Protein AF-A0A832EWF1-F1 (afdb_monomer)

Sequence (71 aa):
VRVHRRDGWQEHPGVQEAIERARARLGRPEWLSVRPSGTEPVVRIMAQGPDASVVDEVVGELAEVISAAVG

Solvent-accessible surface area (backbone atoms only — not comparable to full-atom values): 3965 Å² total; per-residue (Å²): 79,75,30,74,42,45,64,67,48,85,75,34,64,72,41,48,54,47,51,53,52,39,25,59,75,57,72,39,61,90,37,54,49,76,45,60,44,95,87,48,51,24,36,47,75,47,68,52,64,96,47,64,66,62,35,51,52,42,53,50,55,49,42,52,49,45,36,73,71,24,74

Foldseek 3Di:
DAFPALDDLVVVVQLVVLLVVLCVLQVHNVQWDWHGDPPHNDIDIGGDHPDPVSRVVSSVVSVVSSRVRGD

Structure (mmCIF, N/CA/C/O backbone):
data_AF-A0A832EWF1-F1
#
_entry.id   AF-A0A832EWF1-F1
#
loop_
_atom_site.group_PDB
_atom_site.id
_atom_site.type_symbol
_atom_site.label_atom_id
_atom_site.label_alt_id
_atom_site.label_comp_id
_atom_site.label_asym_id
_atom_site.label_entity_id
_atom_site.label_seq_id
_atom_site.pdbx_PDB_ins_code
_atom_site.Cartn_x
_atom_site.Cartn_y
_atom_site.Cartn_z
_atom_site.occupancy
_atom_site.B_iso_or_equiv
_atom_site.auth_seq_id
_atom_site.auth_comp_id
_atom_site.auth_asym_id
_atom_site.auth_atom_id
_atom_site.pdbx_PDB_model_num
ATOM 1 N N . VAL A 1 1 ? -6.276 5.266 0.193 1.00 91.62 1 VAL A N 1
ATOM 2 C CA . VAL A 1 1 ? -7.335 4.319 0.607 1.00 91.62 1 VAL A CA 1
ATOM 3 C C . VAL A 1 1 ? -8.142 4.941 1.726 1.00 91.62 1 VAL A C 1
ATOM 5 O O . VAL A 1 1 ? -7.541 5.392 2.696 1.00 91.62 1 VAL A O 1
ATOM 8 N N . ARG A 1 2 ? -9.466 5.044 1.582 1.00 91.44 2 ARG A N 1
ATOM 9 C CA . ARG A 1 2 ? -10.341 5.506 2.669 1.00 91.44 2 ARG A CA 1
ATOM 10 C C . ARG A 1 2 ? -10.670 4.318 3.569 1.00 91.44 2 ARG A C 1
ATOM 12 O O . ARG A 1 2 ? -10.889 3.233 3.052 1.00 91.44 2 ARG A O 1
ATOM 19 N N . VAL A 1 3 ? -10.648 4.522 4.879 1.00 90.19 3 VAL A N 1
ATOM 20 C CA . VAL A 1 3 ? -10.759 3.456 5.890 1.00 90.19 3 VAL A CA 1
ATOM 21 C C . VAL A 1 3 ? -11.647 3.923 7.043 1.00 90.19 3 VAL A C 1
ATOM 23 O O . VAL A 1 3 ? -11.836 5.130 7.203 1.00 90.19 3 VAL A O 1
ATOM 26 N N . HIS A 1 4 ? -12.189 3.016 7.858 1.00 85.88 4 HIS A N 1
ATOM 27 C CA . HIS A 1 4 ? -12.926 3.398 9.069 1.00 85.88 4 HIS A CA 1
ATOM 28 C C . HIS A 1 4 ? -11.975 3.843 10.181 1.00 85.88 4 HIS A C 1
ATOM 30 O O . HIS A 1 4 ? -12.241 4.832 10.868 1.00 85.88 4 HIS A O 1
ATOM 36 N N . ARG A 1 5 ? -10.829 3.166 10.317 1.00 85.62 5 ARG A N 1
ATOM 37 C CA . ARG A 1 5 ? -9.744 3.563 11.222 1.00 85.62 5 ARG A CA 1
ATOM 38 C C . ARG A 1 5 ? -8.448 3.730 10.442 1.00 85.62 5 ARG A C 1
ATOM 40 O O . ARG A 1 5 ? -8.024 2.844 9.716 1.00 85.62 5 ARG A O 1
ATOM 47 N N . ARG A 1 6 ? -7.805 4.888 10.596 1.00 84.62 6 ARG A N 1
ATOM 48 C CA . ARG A 1 6 ? -6.520 5.188 9.935 1.00 84.62 6 ARG A CA 1
ATOM 49 C C . ARG A 1 6 ? -5.327 4.439 10.540 1.00 84.62 6 ARG A C 1
ATOM 51 O O . ARG A 1 6 ? -4.294 4.339 9.888 1.00 84.62 6 ARG A O 1
ATOM 58 N N . ASP A 1 7 ? -5.488 3.951 11.765 1.00 87.62 7 ASP A N 1
ATOM 59 C CA . ASP A 1 7 ? -4.478 3.266 12.569 1.00 87.62 7 ASP A CA 1
ATOM 60 C C . ASP A 1 7 ? -4.887 1.796 12.783 1.00 87.62 7 ASP A C 1
ATOM 62 O O . ASP A 1 7 ? -6.052 1.436 12.598 1.00 87.62 7 ASP A O 1
ATOM 66 N N . GLY A 1 8 ? -3.934 0.949 13.178 1.00 88.12 8 GLY A N 1
ATOM 67 C CA . GLY A 1 8 ? -4.146 -0.477 13.473 1.00 88.12 8 GLY A CA 1
ATOM 68 C C . GLY A 1 8 ? -3.780 -1.417 12.322 1.00 88.12 8 GLY A C 1
ATOM 69 O O . GLY A 1 8 ? -3.515 -2.594 12.547 1.00 88.12 8 GLY A O 1
ATOM 70 N N . TRP A 1 9 ? -3.653 -0.904 11.095 1.00 93.06 9 TRP A N 1
ATOM 71 C CA . TRP A 1 9 ? -3.168 -1.691 9.955 1.00 93.06 9 TRP A CA 1
ATOM 72 C C . TRP A 1 9 ? -1.687 -2.066 10.113 1.00 93.06 9 TRP A C 1
ATOM 74 O O . TRP A 1 9 ? -1.246 -3.082 9.584 1.00 93.06 9 TRP A O 1
ATOM 84 N N . GLN A 1 10 ? -0.918 -1.267 10.860 1.00 93.50 10 GLN A N 1
ATOM 85 C CA . GLN A 1 10 ? 0.497 -1.522 11.140 1.00 93.50 10 GLN A CA 1
ATOM 86 C C . GLN A 1 10 ? 0.710 -2.808 11.951 1.00 93.50 10 GLN A C 1
ATOM 88 O O . GLN A 1 10 ? 1.732 -3.468 11.809 1.00 93.50 10 GLN A O 1
ATOM 93 N N . GLU A 1 11 ? -0.260 -3.167 12.789 1.00 93.75 11 GLU A N 1
ATOM 94 C CA . GLU A 1 11 ? -0.194 -4.346 13.656 1.00 93.75 11 GLU A CA 1
ATOM 95 C C . GLU A 1 11 ? -0.837 -5.576 13.006 1.00 93.75 11 GLU A C 1
ATOM 97 O O . GLU A 1 11 ? -0.684 -6.688 13.503 1.00 93.75 11 GLU A O 1
ATOM 102 N N . HIS A 1 12 ? -1.545 -5.402 11.885 1.00 95.19 12 HIS A N 1
ATOM 103 C CA . HIS A 1 12 ? -2.220 -6.492 11.194 1.00 95.19 12 HIS A CA 1
ATOM 104 C C . HIS A 1 12 ? -1.203 -7.342 10.407 1.00 95.19 12 HIS A C 1
ATOM 106 O O . HIS A 1 12 ? -0.658 -6.851 9.409 1.00 95.19 12 HIS A O 1
ATOM 112 N N . PRO A 1 13 ? -0.976 -8.625 10.763 1.00 95.00 13 PRO A N 1
ATOM 113 C CA . PRO A 1 13 ? 0.070 -9.443 10.143 1.00 95.00 13 PRO A CA 1
ATOM 114 C C . PRO A 1 13 ? -0.069 -9.539 8.622 1.00 95.00 13 PRO A C 1
ATOM 116 O O . PRO A 1 13 ? 0.895 -9.315 7.899 1.00 95.00 13 PRO A O 1
ATOM 119 N N . GLY A 1 14 ? -1.296 -9.729 8.120 1.00 95.81 14 GLY A N 1
ATOM 120 C CA . GLY A 1 14 ? -1.550 -9.803 6.677 1.00 95.81 14 GLY A CA 1
ATOM 121 C C . GLY A 1 14 ? -1.223 -8.512 5.911 1.00 95.81 14 GLY A C 1
ATOM 122 O O . GLY A 1 14 ? -0.849 -8.576 4.744 1.00 95.81 14 GLY A O 1
ATOM 123 N N . VAL A 1 15 ? -1.304 -7.342 6.561 1.00 96.56 15 V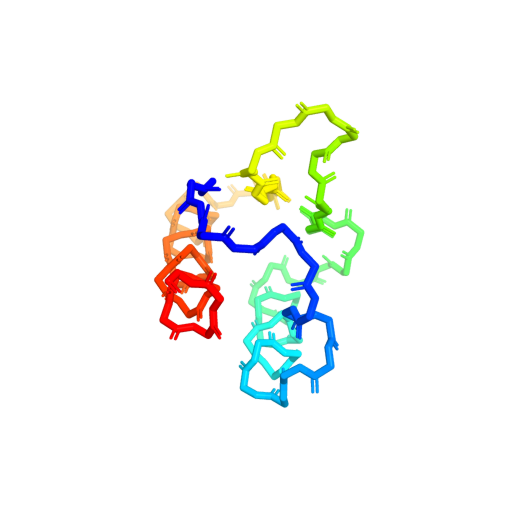AL A N 1
ATOM 124 C CA . VAL A 1 15 ? -0.911 -6.070 5.934 1.00 96.56 15 VAL A CA 1
ATOM 125 C C . VAL A 1 15 ? 0.612 -5.962 5.894 1.00 96.56 15 VAL A C 1
ATOM 127 O O . VAL A 1 15 ? 1.163 -5.564 4.871 1.00 96.56 15 VAL A O 1
ATOM 130 N N . GLN A 1 16 ? 1.299 -6.351 6.972 1.00 97.31 16 GLN A N 1
ATOM 131 C CA . GLN A 1 16 ? 2.764 -6.340 7.015 1.00 97.31 16 GLN A CA 1
ATOM 132 C C . GLN A 1 16 ? 3.361 -7.312 5.994 1.00 97.31 16 GLN A C 1
ATOM 134 O O . GLN A 1 16 ? 4.256 -6.942 5.239 1.00 97.31 16 GLN A O 1
ATOM 139 N N . GLU A 1 17 ? 2.805 -8.518 5.882 1.00 97.56 17 GLU A N 1
ATOM 140 C CA . GLU A 1 17 ? 3.208 -9.484 4.858 1.00 97.56 17 GLU A CA 1
ATOM 141 C C . GLU A 1 17 ? 2.993 -8.946 3.439 1.00 97.56 17 GLU A C 1
ATOM 143 O O . GLU A 1 17 ? 3.861 -9.108 2.581 1.00 97.56 17 GLU A O 1
ATOM 148 N N . ALA A 1 18 ? 1.862 -8.282 3.180 1.00 97.50 18 ALA A N 1
ATOM 149 C CA . ALA A 1 18 ? 1.603 -7.664 1.883 1.00 97.50 18 ALA A CA 1
ATOM 150 C C . ALA A 1 18 ? 2.605 -6.540 1.570 1.00 97.50 18 ALA A C 1
ATOM 152 O O . ALA A 1 18 ? 3.084 -6.449 0.440 1.00 97.50 18 ALA A O 1
ATOM 153 N N . ILE A 1 19 ? 2.979 -5.724 2.562 1.00 97.69 19 ILE A N 1
ATOM 154 C CA . ILE A 1 19 ? 4.001 -4.674 2.416 1.00 97.69 19 ILE A CA 1
ATOM 155 C C . ILE A 1 19 ? 5.361 -5.278 2.068 1.00 97.69 19 ILE A C 1
ATOM 157 O O . ILE A 1 19 ? 6.022 -4.789 1.152 1.00 97.69 19 ILE A O 1
ATOM 161 N N 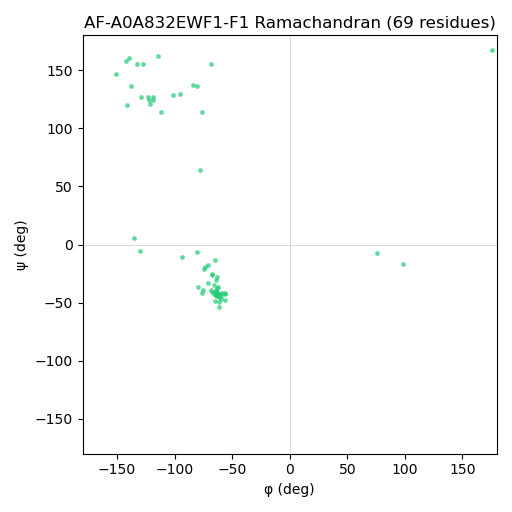. GLU A 1 20 ? 5.773 -6.352 2.735 1.00 97.19 20 GLU A N 1
ATOM 162 C CA . GLU A 1 20 ? 7.059 -6.991 2.445 1.00 97.19 20 GLU A CA 1
ATOM 163 C C . GLU A 1 20 ? 7.075 -7.656 1.063 1.00 97.19 20 GLU A C 1
ATOM 165 O O . GLU A 1 20 ? 8.033 -7.479 0.303 1.00 97.19 20 GLU A O 1
ATOM 170 N N . ARG A 1 21 ? 5.984 -8.324 0.662 1.00 96.88 21 ARG A N 1
ATOM 171 C CA . ARG A 1 21 ? 5.841 -8.838 -0.713 1.00 96.88 21 ARG A CA 1
ATOM 172 C C . ARG A 1 21 ? 5.903 -7.715 -1.743 1.00 96.88 21 ARG A C 1
ATOM 174 O O . ARG A 1 21 ? 6.598 -7.845 -2.747 1.00 96.88 21 ARG A O 1
ATOM 181 N N . ALA A 1 22 ? 5.221 -6.603 -1.489 1.00 97.62 22 ALA A N 1
ATOM 182 C CA . ALA A 1 22 ? 5.244 -5.426 -2.345 1.00 97.62 22 ALA A CA 1
ATOM 183 C C . ALA A 1 22 ? 6.661 -4.847 -2.496 1.00 97.62 22 ALA A C 1
ATOM 185 O O . ALA A 1 22 ? 7.106 -4.609 -3.619 1.00 97.62 22 ALA A O 1
ATOM 186 N N . ARG A 1 23 ? 7.408 -4.681 -1.395 1.00 97.25 23 ARG A N 1
ATOM 187 C CA . ARG A 1 23 ? 8.814 -4.233 -1.434 1.00 97.25 23 ARG A CA 1
ATOM 188 C C . ARG A 1 23 ? 9.693 -5.180 -2.247 1.00 97.25 23 ARG A C 1
ATOM 190 O O . ARG A 1 23 ? 10.511 -4.711 -3.035 1.00 97.25 23 ARG A O 1
ATOM 197 N N . ALA A 1 24 ? 9.503 -6.491 -2.092 1.00 96.50 24 ALA A N 1
ATOM 198 C CA . ALA A 1 24 ? 10.232 -7.495 -2.860 1.00 96.50 24 ALA A CA 1
ATOM 199 C C . ALA A 1 24 ? 9.911 -7.420 -4.362 1.00 96.50 24 ALA A C 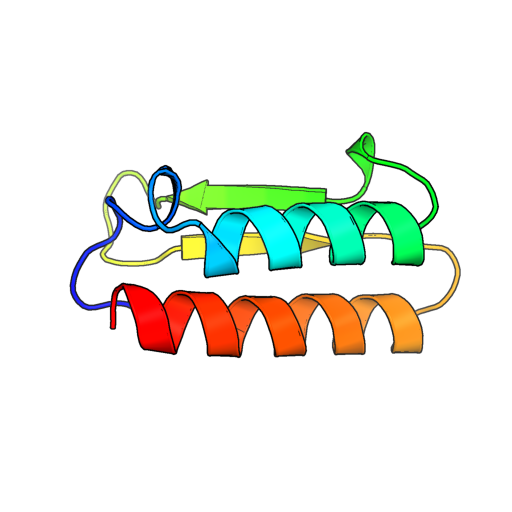1
ATOM 201 O O . ALA A 1 24 ? 10.829 -7.441 -5.179 1.00 96.50 24 ALA A O 1
ATOM 202 N N . ARG A 1 25 ? 8.632 -7.260 -4.732 1.00 96.69 25 ARG A N 1
ATOM 203 C CA . ARG A 1 25 ? 8.187 -7.101 -6.131 1.00 96.69 25 ARG A CA 1
ATOM 204 C C . ARG A 1 25 ? 8.737 -5.832 -6.780 1.00 96.69 25 ARG A C 1
ATOM 206 O O . ARG A 1 25 ? 9.154 -5.870 -7.932 1.00 96.69 25 ARG A O 1
ATOM 213 N N . LEU A 1 26 ? 8.770 -4.727 -6.037 1.00 97.19 26 LEU A N 1
ATOM 214 C CA . LEU A 1 26 ? 9.371 -3.472 -6.494 1.00 97.19 26 LEU A CA 1
ATOM 215 C C . LEU A 1 26 ? 10.905 -3.557 -6.564 1.00 97.19 26 LEU A C 1
ATOM 217 O O . LEU A 1 26 ? 11.538 -2.736 -7.215 1.00 97.19 26 LEU A O 1
ATOM 221 N N . GLY A 1 27 ? 11.525 -4.532 -5.897 1.00 95.19 27 GLY A N 1
ATOM 222 C CA . GLY A 1 27 ? 12.972 -4.754 -5.892 1.00 95.19 27 GLY A CA 1
ATOM 223 C C . GLY A 1 27 ? 13.766 -3.772 -5.027 1.00 95.19 27 GLY A C 1
ATOM 224 O O . GLY A 1 27 ? 14.964 -3.972 -4.833 1.00 95.19 27 GLY A O 1
ATOM 225 N N . ARG A 1 28 ? 13.120 -2.729 -4.488 1.00 94.25 28 ARG A N 1
ATOM 226 C CA . ARG A 1 28 ? 13.731 -1.733 -3.602 1.00 94.25 28 ARG A CA 1
ATOM 227 C C . ARG A 1 28 ? 12.780 -1.327 -2.474 1.00 94.25 28 ARG A C 1
ATOM 229 O O . ARG A 1 28 ? 11.710 -0.782 -2.756 1.00 94.25 28 ARG A O 1
ATOM 236 N N . PRO A 1 29 ? 13.146 -1.535 -1.197 1.00 90.69 29 PRO 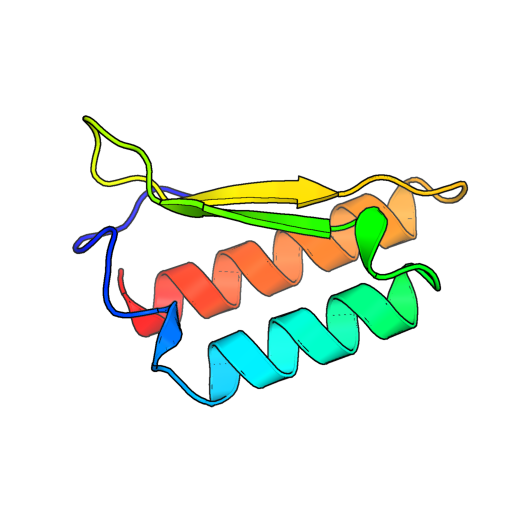A N 1
ATOM 237 C CA . PRO A 1 29 ? 12.309 -1.147 -0.067 1.00 90.69 29 PRO A CA 1
ATOM 238 C C . PRO A 1 29 ? 11.929 0.336 -0.070 1.00 90.69 29 PRO A C 1
ATOM 240 O O . PRO A 1 29 ? 10.774 0.664 0.181 1.00 90.69 29 PRO A O 1
ATOM 243 N N . GLU A 1 30 ? 12.856 1.237 -0.391 1.00 96.31 30 GLU A N 1
ATOM 244 C CA . GLU A 1 30 ? 12.643 2.689 -0.375 1.00 96.31 30 GLU A CA 1
ATOM 245 C C . GLU A 1 30 ? 11.620 3.184 -1.407 1.00 96.31 30 GLU A C 1
ATOM 247 O O . GLU A 1 30 ? 11.159 4.320 -1.323 1.00 96.31 30 GLU A O 1
ATOM 252 N N . TRP A 1 31 ? 11.236 2.337 -2.363 1.00 97.88 31 TRP A N 1
ATOM 253 C CA . TRP A 1 31 ? 10.237 2.664 -3.373 1.00 97.88 31 TRP A CA 1
ATOM 254 C C . TRP A 1 31 ? 8.796 2.533 -2.894 1.00 97.88 31 TRP A C 1
ATOM 256 O O . TRP A 1 31 ? 7.902 2.937 -3.626 1.00 97.88 31 TRP A O 1
ATOM 266 N N . LEU A 1 32 ? 8.556 2.017 -1.686 1.00 98.38 32 LEU A N 1
ATOM 267 C CA . LEU A 1 32 ? 7.220 1.912 -1.103 1.00 98.38 32 LEU A CA 1
ATOM 268 C C . LEU A 1 32 ? 7.103 2.726 0.191 1.00 98.38 32 LEU A C 1
ATOM 270 O O . LEU A 1 32 ? 7.812 2.481 1.174 1.00 98.38 32 LEU A O 1
ATOM 274 N N . SER A 1 33 ? 6.123 3.629 0.224 1.00 97.81 33 SER A N 1
ATOM 275 C CA . SER A 1 33 ? 5.704 4.373 1.410 1.00 97.81 33 SER A CA 1
ATOM 276 C C . SER A 1 33 ? 4.228 4.114 1.708 1.00 97.81 33 SER A C 1
ATOM 278 O O . SER A 1 33 ? 3.358 4.410 0.891 1.00 97.81 33 SER A O 1
ATOM 280 N N . VAL A 1 34 ? 3.944 3.591 2.903 1.00 96.81 34 VAL A N 1
ATOM 281 C CA . VAL A 1 34 ? 2.584 3.412 3.431 1.00 96.81 34 VAL A CA 1
ATOM 282 C C . VAL A 1 34 ? 2.485 4.166 4.751 1.00 96.81 34 VAL A C 1
ATOM 284 O O . VAL A 1 34 ? 3.304 3.956 5.645 1.00 96.81 34 VAL A O 1
ATOM 287 N N . ARG A 1 35 ? 1.522 5.085 4.874 1.00 96.19 35 ARG A N 1
ATOM 288 C CA . ARG A 1 35 ? 1.371 5.933 6.069 1.00 96.19 35 ARG A CA 1
ATOM 289 C C . ARG A 1 35 ? -0.079 6.348 6.324 1.00 96.19 35 ARG A C 1
ATOM 291 O O . ARG A 1 35 ? -0.807 6.599 5.358 1.00 96.19 35 ARG A O 1
ATOM 298 N N . PRO A 1 36 ? -0.504 6.503 7.589 1.00 95.12 36 PRO A N 1
ATOM 299 C CA . PRO A 1 36 ? -1.798 7.100 7.895 1.00 95.12 36 PRO A CA 1
ATOM 300 C C . PRO A 1 36 ? -1.817 8.592 7.529 1.00 95.12 36 PRO A C 1
ATOM 302 O O . PRO A 1 36 ? -0.786 9.269 7.474 1.00 95.12 36 PRO A O 1
ATOM 305 N N . SER A 1 37 ? -3.006 9.131 7.277 1.00 91.88 37 SER A N 1
ATOM 306 C CA . SER A 1 37 ? -3.220 10.572 7.156 1.00 91.88 37 SER A CA 1
ATOM 307 C C . SER A 1 37 ? -3.338 11.234 8.528 1.00 91.88 37 SER A C 1
ATOM 309 O O . SER A 1 37 ? -4.044 10.752 9.409 1.00 91.88 37 SER A O 1
ATOM 311 N N . GLY A 1 38 ? -2.687 12.388 8.703 1.00 89.12 38 GLY A N 1
ATOM 312 C CA . GLY A 1 38 ? -2.676 13.109 9.980 1.00 89.12 38 GLY A CA 1
ATOM 313 C C . GLY A 1 38 ? -4.029 13.699 10.387 1.00 89.12 38 GLY A C 1
ATOM 314 O O . GLY A 1 38 ? -4.292 13.853 11.577 1.00 89.12 38 GLY A O 1
ATOM 315 N N . THR A 1 39 ? -4.912 13.974 9.428 1.00 89.19 39 THR A N 1
ATOM 316 C CA . THR A 1 39 ? -6.168 14.710 9.661 1.00 89.19 39 THR A CA 1
ATOM 317 C C . THR A 1 39 ? -7.406 14.024 9.091 1.00 89.19 39 THR A C 1
ATOM 319 O O . THR A 1 39 ? -8.516 14.478 9.336 1.00 89.19 39 THR A O 1
ATOM 322 N N . GLU A 1 40 ? -7.246 12.922 8.355 1.00 91.94 40 GLU A N 1
ATOM 323 C CA . GLU A 1 40 ? -8.351 12.249 7.664 1.00 91.94 40 GLU A CA 1
ATOM 324 C C . GLU A 1 40 ? -8.321 10.734 7.907 1.00 91.94 40 GLU A C 1
ATOM 326 O O . GLU A 1 40 ? -7.246 10.175 8.145 1.00 91.94 40 GLU A O 1
ATOM 331 N N . PRO A 1 41 ? -9.467 10.036 7.802 1.00 92.19 41 PRO A N 1
ATOM 332 C CA . PRO A 1 41 ? -9.544 8.579 7.901 1.00 92.19 41 PRO A CA 1
ATOM 333 C C . PRO A 1 41 ? -9.085 7.922 6.586 1.00 92.19 41 PRO A C 1
ATOM 335 O O . PRO A 1 41 ? -9.856 7.332 5.828 1.00 92.19 41 PRO A O 1
ATOM 338 N N . VAL A 1 42 ? -7.808 8.120 6.263 1.00 94.62 42 VAL A N 1
ATOM 339 C CA . VAL A 1 42 ? -7.189 7.710 5.000 1.00 94.62 42 VAL A CA 1
ATOM 340 C C . VAL A 1 42 ? -5.815 7.114 5.281 1.00 94.62 42 VAL A C 1
ATOM 342 O O . VAL A 1 42 ? -5.027 7.701 6.019 1.00 94.62 42 VAL A O 1
ATOM 345 N N . VAL A 1 43 ? -5.497 6.002 4.622 1.00 96.12 43 VAL A N 1
ATOM 346 C CA . VAL A 1 43 ? -4.130 5.477 4.496 1.00 96.12 43 VAL A CA 1
ATOM 347 C C . VAL A 1 43 ? -3.595 5.841 3.112 1.00 96.12 43 VAL A C 1
ATOM 349 O O . VAL A 1 43 ? -4.261 5.630 2.091 1.00 96.12 43 VAL A O 1
ATOM 352 N N . ARG A 1 44 ? -2.406 6.443 3.069 1.00 97.00 44 ARG A N 1
ATOM 353 C CA . ARG A 1 44 ? -1.701 6.823 1.841 1.00 97.00 44 ARG A CA 1
ATOM 354 C C . ARG A 1 44 ? -0.715 5.725 1.471 1.00 97.00 44 ARG A C 1
ATOM 356 O O . ARG A 1 44 ? 0.089 5.330 2.309 1.00 97.00 44 ARG A O 1
ATOM 363 N N . ILE A 1 45 ? -0.777 5.294 0.217 1.00 97.75 45 ILE A N 1
ATOM 364 C CA . ILE A 1 45 ? 0.147 4.341 -0.395 1.00 97.75 45 ILE A CA 1
ATOM 365 C C . ILE A 1 45 ? 0.813 5.085 -1.547 1.00 97.75 45 ILE A C 1
ATOM 367 O O . ILE A 1 45 ? 0.125 5.688 -2.369 1.00 97.75 45 ILE A O 1
ATOM 371 N N . MET A 1 46 ? 2.137 5.086 -1.572 1.00 97.75 46 MET A N 1
ATOM 372 C CA . MET A 1 46 ? 2.936 5.595 -2.677 1.00 97.75 46 MET A CA 1
ATOM 373 C C . MET A 1 46 ? 3.951 4.529 -3.048 1.00 97.75 46 MET A C 1
ATOM 375 O O . MET A 1 46 ? 4.689 4.064 -2.180 1.00 97.75 46 MET A O 1
ATOM 379 N N . ALA A 1 47 ? 3.985 4.173 -4.325 1.00 98.31 47 ALA A N 1
ATOM 380 C CA . ALA A 1 47 ? 4.972 3.272 -4.887 1.00 98.31 47 ALA A CA 1
ATOM 381 C C . ALA A 1 47 ? 5.639 3.924 -6.104 1.00 98.31 47 ALA A C 1
ATOM 383 O O . ALA A 1 47 ? 5.057 4.803 -6.743 1.00 98.31 47 ALA A O 1
ATOM 384 N N . GLN A 1 48 ? 6.856 3.498 -6.418 1.00 98.12 48 GLN A N 1
ATOM 385 C CA . GLN A 1 48 ? 7.579 3.890 -7.626 1.00 98.12 48 GLN A CA 1
ATOM 386 C C . GLN A 1 48 ? 8.365 2.696 -8.174 1.00 98.12 48 GLN A C 1
ATOM 388 O O . GLN A 1 48 ? 8.678 1.762 -7.441 1.00 98.12 48 GLN A O 1
ATOM 393 N N . GLY A 1 49 ? 8.702 2.718 -9.459 1.00 96.81 49 GLY A N 1
ATOM 394 C CA . GLY A 1 49 ? 9.440 1.632 -10.093 1.00 96.81 49 GLY A CA 1
ATOM 395 C C . GLY A 1 49 ? 9.618 1.855 -11.593 1.00 96.81 49 GLY A C 1
ATOM 396 O O . GLY A 1 49 ? 8.994 2.756 -12.153 1.00 96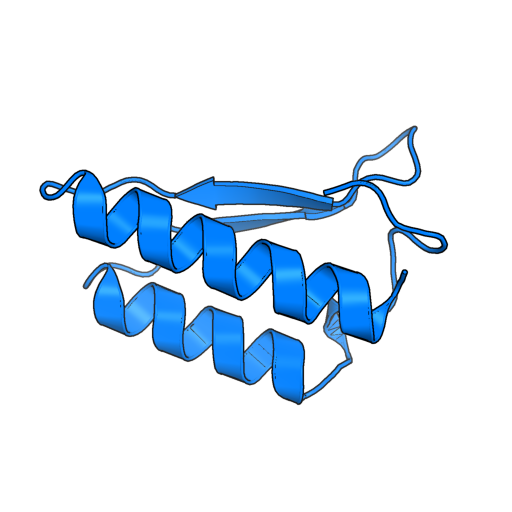.81 49 GLY A O 1
ATOM 397 N N . PRO A 1 50 ? 10.491 1.066 -12.244 1.00 95.88 50 PRO A N 1
ATOM 398 C CA . PRO A 1 50 ? 10.738 1.163 -13.681 1.00 95.88 50 PRO A CA 1
ATOM 399 C C . PRO A 1 50 ? 9.596 0.577 -14.524 1.00 95.88 50 PRO A C 1
ATOM 401 O O . PRO A 1 50 ? 9.476 0.925 -15.694 1.00 95.88 50 PRO A O 1
ATOM 404 N N . ASP A 1 51 ? 8.779 -0.300 -13.937 1.00 97.38 51 ASP A N 1
ATOM 405 C CA . ASP A 1 51 ? 7.626 -0.925 -14.577 1.00 97.38 51 ASP A CA 1
ATOM 406 C C . ASP A 1 51 ? 6.332 -0.405 -13.939 1.00 97.38 51 ASP A C 1
ATOM 408 O O . ASP A 1 51 ? 6.062 -0.645 -12.759 1.00 97.38 51 ASP A O 1
ATOM 412 N N . ALA A 1 52 ? 5.543 0.325 -14.727 1.00 97.19 52 ALA A N 1
ATOM 413 C CA . ALA A 1 52 ? 4.293 0.915 -14.273 1.00 97.19 52 ALA A CA 1
ATOM 414 C C . ALA A 1 52 ? 3.235 -0.141 -13.921 1.00 97.19 52 ALA A C 1
ATOM 416 O O . ALA A 1 52 ? 2.506 0.060 -12.953 1.00 97.19 52 ALA A O 1
ATOM 417 N N . SER A 1 53 ? 3.173 -1.280 -14.627 1.00 97.88 53 SER A N 1
ATOM 418 C CA . SER A 1 53 ? 2.164 -2.300 -14.316 1.00 97.88 53 SER A CA 1
ATOM 419 C C . SER A 1 53 ? 2.446 -2.956 -12.970 1.00 97.88 53 SER A C 1
ATOM 421 O O . SER A 1 53 ? 1.532 -3.155 -12.176 1.00 97.88 53 SER A O 1
ATOM 423 N N . VAL A 1 54 ? 3.721 -3.203 -12.655 1.00 97.50 54 VAL A N 1
ATOM 424 C CA . VAL A 1 54 ? 4.120 -3.715 -11.335 1.00 97.50 54 VAL A CA 1
ATOM 425 C C . VAL A 1 54 ? 3.771 -2.716 -10.232 1.00 97.50 54 VAL A C 1
ATOM 427 O O . VAL A 1 54 ? 3.285 -3.121 -9.176 1.00 97.50 54 VAL A O 1
ATOM 430 N N . VAL A 1 55 ? 4.000 -1.418 -10.462 1.00 98.19 55 VAL A N 1
ATOM 431 C CA . VAL A 1 55 ? 3.639 -0.360 -9.505 1.00 98.19 55 VAL A CA 1
ATOM 432 C C . VAL A 1 55 ? 2.130 -0.341 -9.258 1.00 98.19 55 VAL A C 1
ATOM 434 O O . VAL A 1 55 ? 1.711 -0.370 -8.099 1.00 98.19 55 VAL A O 1
ATOM 437 N N . ASP A 1 56 ? 1.325 -0.343 -10.318 1.00 98.19 56 ASP A N 1
ATOM 438 C CA . ASP A 1 56 ? -0.135 -0.295 -10.223 1.00 98.19 56 ASP A CA 1
ATOM 439 C C . ASP A 1 56 ? -0.704 -1.537 -9.522 1.00 98.19 56 ASP A C 1
ATOM 441 O O . ASP A 1 56 ? -1.538 -1.415 -8.622 1.00 98.19 56 ASP A O 1
ATOM 445 N N . GLU A 1 57 ? -0.205 -2.730 -9.859 1.00 97.94 57 GLU A N 1
ATOM 446 C CA . GLU A 1 57 ? -0.605 -3.987 -9.218 1.00 97.94 57 GLU A CA 1
ATOM 447 C C . GLU A 1 57 ? -0.287 -3.999 -7.720 1.00 97.94 57 GLU A C 1
ATOM 449 O O . GLU A 1 57 ? -1.128 -4.380 -6.905 1.00 97.94 57 GLU A O 1
ATOM 454 N N . VAL A 1 58 ? 0.916 -3.561 -7.341 1.00 97.69 58 VAL A N 1
ATOM 455 C CA . VAL A 1 58 ? 1.339 -3.496 -5.936 1.00 97.69 58 VAL A CA 1
ATOM 456 C C . VAL A 1 58 ? 0.479 -2.513 -5.141 1.00 97.69 58 VAL A C 1
ATOM 458 O O . VAL A 1 58 ? 0.065 -2.817 -4.020 1.00 97.69 58 VAL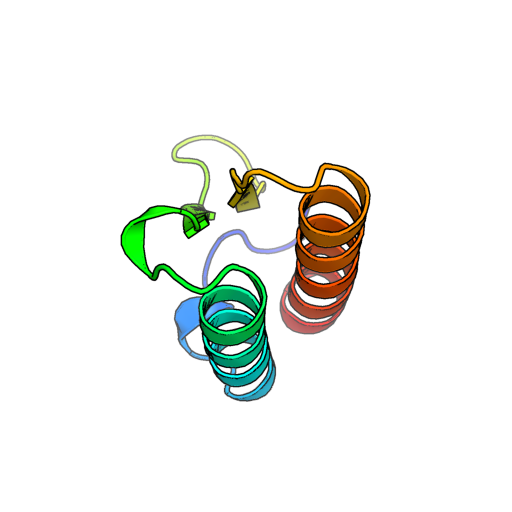 A O 1
ATOM 461 N N . VAL A 1 59 ? 0.199 -1.333 -5.702 1.00 98.12 59 VAL A N 1
ATOM 462 C CA . VAL A 1 59 ? -0.651 -0.330 -5.045 1.00 98.12 59 VAL A CA 1
ATOM 463 C C . VAL A 1 59 ? -2.082 -0.844 -4.893 1.00 98.12 59 VAL A C 1
ATOM 465 O O . VAL A 1 59 ? -2.676 -0.643 -3.831 1.00 98.12 59 VAL A O 1
ATOM 468 N N . GLY A 1 60 ? -2.616 -1.520 -5.914 1.00 98.00 60 GLY A N 1
ATOM 469 C CA . GLY A 1 60 ? -3.941 -2.137 -5.893 1.00 98.00 60 GLY A CA 1
ATOM 470 C C . GLY A 1 60 ? -4.073 -3.212 -4.814 1.00 98.00 60 GLY A C 1
ATOM 471 O O . GLY A 1 60 ? -4.933 -3.090 -3.942 1.00 98.00 60 GLY A O 1
ATOM 472 N N . GLU A 1 61 ? -3.172 -4.201 -4.803 1.00 97.50 61 GLU A N 1
ATOM 473 C CA . GLU A 1 61 ? -3.164 -5.289 -3.808 1.00 97.50 61 GLU A CA 1
ATOM 474 C C . GLU A 1 61 ? -3.105 -4.728 -2.380 1.00 97.50 61 GLU A C 1
ATOM 476 O O . GLU A 1 61 ? -3.907 -5.087 -1.515 1.00 97.50 61 GLU A O 1
ATOM 481 N N 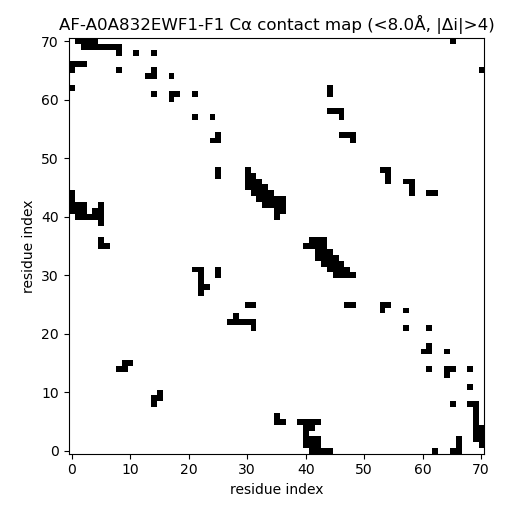. LEU A 1 62 ? -2.192 -3.785 -2.123 1.00 97.56 62 LEU A N 1
ATOM 482 C CA . LEU A 1 62 ? -2.071 -3.164 -0.804 1.00 97.56 62 LEU A CA 1
ATOM 483 C C . LEU A 1 62 ? -3.322 -2.379 -0.410 1.00 97.56 62 LEU A C 1
ATOM 485 O O . LEU A 1 62 ? -3.700 -2.379 0.763 1.00 97.56 62 LEU A O 1
ATOM 489 N N . ALA A 1 63 ? -3.960 -1.698 -1.361 1.00 97.25 63 ALA A N 1
ATOM 490 C CA . ALA A 1 63 ? -5.169 -0.943 -1.081 1.00 97.25 63 ALA A CA 1
ATOM 491 C C . ALA A 1 63 ? -6.316 -1.847 -0.620 1.00 97.25 63 ALA A C 1
ATOM 493 O O . ALA A 1 63 ? -6.994 -1.511 0.354 1.00 97.25 63 ALA A O 1
ATOM 494 N N . GLU A 1 64 ? -6.491 -2.995 -1.272 1.00 96.75 64 GLU A N 1
ATOM 495 C CA . GLU A 1 64 ? -7.500 -3.991 -0.911 1.00 96.75 64 GLU A CA 1
ATOM 496 C C . GLU A 1 64 ? -7.224 -4.599 0.466 1.00 96.75 64 GLU A C 1
ATOM 498 O O . GLU A 1 64 ? -8.108 -4.602 1.324 1.00 96.75 64 GLU A O 1
ATOM 503 N N . VAL A 1 65 ? -5.987 -5.035 0.724 1.00 96.75 65 VAL A N 1
ATOM 504 C CA . VAL A 1 65 ? -5.615 -5.662 2.004 1.00 96.75 65 VAL A CA 1
ATOM 505 C C . VAL A 1 65 ? -5.786 -4.688 3.172 1.00 96.75 65 VAL A C 1
ATOM 507 O O . VAL A 1 65 ? -6.343 -5.051 4.209 1.00 96.75 65 VAL A O 1
ATOM 510 N N . ILE A 1 66 ? -5.359 -3.432 3.014 1.00 95.50 66 ILE A N 1
ATOM 511 C CA . ILE A 1 66 ? -5.536 -2.402 4.048 1.00 95.50 66 ILE A CA 1
ATOM 512 C C . ILE A 1 66 ? -7.021 -2.095 4.256 1.00 95.50 66 ILE A C 1
ATOM 514 O O . ILE A 1 66 ? -7.465 -1.990 5.399 1.00 95.50 66 ILE A O 1
ATOM 518 N N . SER A 1 67 ? -7.804 -1.979 3.179 1.00 93.69 67 SER A N 1
ATOM 519 C CA . SER A 1 67 ? -9.248 -1.760 3.292 1.00 93.69 67 SER A CA 1
ATOM 52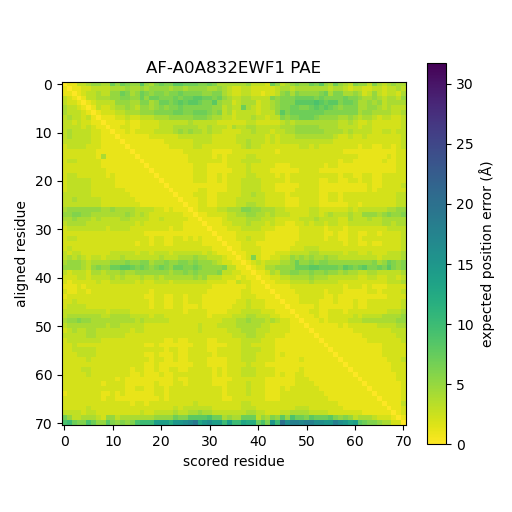0 C C . SER A 1 67 ? -9.952 -2.921 3.993 1.00 93.69 67 SER A C 1
ATOM 522 O O . SER A 1 67 ? -10.868 -2.679 4.764 1.00 93.69 67 SER A O 1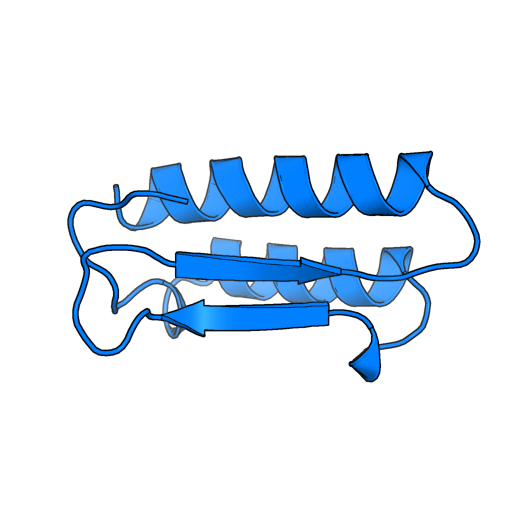
ATOM 524 N N . ALA A 1 68 ? -9.534 -4.167 3.776 1.00 92.25 68 ALA A N 1
ATOM 525 C CA . ALA A 1 68 ? -10.117 -5.319 4.460 1.00 92.25 68 ALA A CA 1
ATOM 526 C C . ALA A 1 68 ? -9.742 -5.376 5.953 1.00 92.25 68 ALA A C 1
ATOM 528 O O . ALA A 1 68 ? -10.534 -5.832 6.773 1.00 92.25 68 ALA A O 1
ATOM 529 N N . ALA A 1 69 ? -8.542 -4.913 6.316 1.00 91.31 69 ALA A N 1
ATOM 530 C CA . ALA A 1 69 ? -8.041 -4.972 7.689 1.00 91.31 69 ALA A CA 1
ATOM 531 C C . ALA A 1 69 ? -8.601 -3.867 8.604 1.00 91.31 69 ALA A C 1
ATOM 533 O O . ALA A 1 69 ? -8.796 -4.093 9.800 1.00 91.31 69 ALA A O 1
ATOM 534 N N . VAL A 1 70 ? -8.797 -2.653 8.072 1.00 86.62 70 VAL A N 1
ATOM 535 C CA . VAL A 1 70 ? -9.178 -1.461 8.866 1.00 86.62 70 VAL A CA 1
ATOM 536 C C . VAL A 1 70 ? -10.295 -0.610 8.254 1.00 86.62 70 VAL A C 1
ATOM 538 O O . VAL A 1 70 ? -10.580 0.497 8.740 1.00 86.62 70 VAL A O 1
ATOM 541 N N . GLY A 1 71 ? -10.884 -1.084 7.159 1.00 73.12 71 GLY A N 1
ATOM 542 C CA . GLY A 1 71 ? -12.127 -0.542 6.629 1.00 73.12 71 GLY A CA 1
ATOM 543 C C . GLY A 1 71 ? -13.333 -0.995 7.421 1.00 73.12 71 GLY A C 1
ATOM 544 O O . GLY A 1 71 ? -13.212 -1.292 8.633 1.00 73.12 71 GLY A O 1
#

Nearest PDB structures (foldseek):
  3pdk-assembly1_B  TM=8.547E-01  e=1.205E-02  Bacillus anthracis
  7ojr-assembly1_A  TM=8.687E-01  e=2.163E-02  Bacillus subtilis subsp. subtilis str. 168
  6gyz-assembly1_B  TM=8.199E-01  e=3.408E-02  Staphylococcus aureus
  7o4f-assembly2_D  TM=3.000E-01  e=6.173E+00  Arabidopsis thaliana
  4dya-assembly1_A  TM=2.754E-01  e=9.116E+00  Influenza A virus (A/WSN/1933(H1N1))

Mean predicted aligned error: 2.57 Å

pLDDT: mean 94.63, std 4.37, range [73.12, 98.38]

Secondary structure (DSSP, 8-state):
-B-S-SSSTTT-HHHHHHHHHHHHHHS-GGGEEEEE-SSSSBEEEEE--S-HHHHHHHHHHHHHHHHHHH-

Radius of gyration: 11.51 Å; Cα contacts (8 Å, |Δi|>4): 106; chains: 1; bounding box: 27×24×28 Å